Protein AF-A0A9D1H119-F1 (afdb_monomer_lite)

Structure (mmCIF, N/CA/C/O backbone):
data_AF-A0A9D1H119-F1
#
_entry.id   AF-A0A9D1H119-F1
#
loop_
_atom_site.group_PDB
_atom_site.id
_atom_site.type_symbol
_atom_site.label_atom_id
_atom_site.label_alt_id
_atom_site.label_comp_id
_atom_site.label_asym_id
_atom_site.label_entity_id
_atom_site.label_seq_id
_atom_site.pdbx_PDB_ins_code
_atom_site.Cartn_x
_atom_site.Cartn_y
_atom_site.Cartn_z
_atom_site.occupancy
_atom_site.B_iso_or_equiv
_atom_site.auth_seq_id
_atom_site.auth_comp_id
_atom_site.auth_asym_id
_atom_site.auth_atom_id
_atom_site.pdbx_PDB_model_num
ATOM 1 N N . MET A 1 1 ? -5.720 23.204 -12.461 1.00 44.75 1 MET A N 1
ATOM 2 C CA . MET A 1 1 ? -6.012 22.313 -11.319 1.00 44.75 1 MET A CA 1
ATOM 3 C C . MET A 1 1 ? -4.704 21.652 -10.912 1.00 44.75 1 MET A C 1
ATOM 5 O O . MET A 1 1 ? -4.185 20.874 -11.701 1.00 44.75 1 MET A O 1
ATOM 9 N N . LYS A 1 2 ? -4.098 22.021 -9.774 1.00 48.72 2 LYS A N 1
ATOM 10 C CA . LYS A 1 2 ? -2.969 21.241 -9.245 1.00 48.72 2 LYS A CA 1
ATOM 11 C C . LYS A 1 2 ? -3.568 19.932 -8.743 1.00 48.72 2 LYS A C 1
ATOM 13 O O . LYS A 1 2 ? -4.285 19.958 -7.753 1.00 48.72 2 LYS A O 1
ATOM 18 N N . GLY A 1 3 ? -3.370 18.848 -9.492 1.00 53.31 3 GLY A N 1
ATOM 19 C CA . GLY A 1 3 ? -3.727 17.515 -9.019 1.00 53.31 3 GLY A CA 1
ATOM 20 C C . GLY A 1 3 ? -3.027 17.276 -7.689 1.00 53.31 3 GLY A C 1
ATOM 21 O O . GLY A 1 3 ? -1.856 17.637 -7.563 1.00 53.31 3 GLY A O 1
ATOM 22 N N . ASP A 1 4 ? -3.759 16.758 -6.706 1.00 65.31 4 ASP A N 1
ATOM 23 C CA . ASP A 1 4 ? -3.228 16.427 -5.388 1.00 65.31 4 ASP A CA 1
ATOM 24 C C . ASP A 1 4 ? -1.916 15.655 -5.528 1.00 65.31 4 ASP A C 1
ATOM 26 O O . ASP A 1 4 ? -1.873 14.510 -5.987 1.00 65.31 4 ASP A O 1
ATOM 30 N N . SER A 1 5 ? -0.816 16.324 -5.190 1.00 80.12 5 SER A N 1
ATOM 31 C CA . SER A 1 5 ? 0.508 15.729 -5.236 1.00 80.12 5 SER A CA 1
ATOM 32 C C . SER A 1 5 ? 0.534 14.573 -4.245 1.00 80.12 5 SER A C 1
ATOM 34 O O . SER A 1 5 ? 0.356 14.786 -3.046 1.00 80.12 5 SER A O 1
ATOM 36 N N . LYS A 1 6 ? 0.771 13.347 -4.726 1.00 81.00 6 LYS A N 1
ATOM 37 C CA . LYS A 1 6 ? 0.956 12.197 -3.835 1.00 81.00 6 LYS A CA 1
ATOM 38 C C . LYS A 1 6 ? 2.090 12.506 -2.852 1.00 81.00 6 LYS A C 1
ATOM 40 O O . LYS A 1 6 ? 3.187 12.874 -3.271 1.00 81.00 6 LYS A O 1
ATOM 45 N N . VAL A 1 7 ? 1.821 12.359 -1.557 1.00 90.19 7 VAL A N 1
ATOM 46 C CA . VAL A 1 7 ? 2.821 12.516 -0.492 1.00 90.19 7 VAL A CA 1
ATOM 47 C C . VAL A 1 7 ? 3.454 11.169 -0.156 1.00 90.19 7 VAL A C 1
ATOM 49 O O . VAL A 1 7 ? 2.824 10.119 -0.292 1.00 90.19 7 VAL A O 1
ATOM 52 N N . GLN A 1 8 ? 4.712 11.186 0.282 1.00 88.44 8 GLN A N 1
ATOM 53 C CA . GLN A 1 8 ? 5.389 9.975 0.734 1.00 88.44 8 GLN A CA 1
ATOM 54 C C . GLN A 1 8 ? 4.816 9.514 2.082 1.00 88.44 8 GLN A C 1
ATOM 56 O O . GLN A 1 8 ? 4.698 10.301 3.017 1.00 88.44 8 GLN A O 1
ATOM 61 N N . PHE A 1 9 ? 4.508 8.221 2.188 1.00 88.12 9 PHE A N 1
ATOM 62 C CA . PHE A 1 9 ? 3.990 7.583 3.396 1.00 88.12 9 PHE A CA 1
ATOM 63 C C . PHE A 1 9 ? 4.810 6.322 3.685 1.00 88.12 9 PHE A C 1
ATOM 65 O O . PHE A 1 9 ? 4.689 5.320 2.981 1.00 88.12 9 PHE A O 1
ATOM 72 N N . ASN A 1 10 ? 5.691 6.392 4.686 1.00 92.50 10 ASN A N 1
ATOM 73 C CA . ASN A 1 10 ? 6.593 5.297 5.043 1.00 92.50 10 ASN A CA 1
ATOM 74 C C . ASN A 1 10 ? 6.043 4.540 6.258 1.00 92.50 10 ASN A C 1
ATOM 76 O O . ASN A 1 10 ? 5.745 5.152 7.281 1.00 92.50 10 ASN A O 1
ATOM 80 N N . VAL A 1 11 ? 5.959 3.212 6.160 1.00 92.00 11 VAL A N 1
ATOM 81 C CA . VAL A 1 11 ? 5.528 2.322 7.248 1.00 92.00 11 VAL A CA 1
ATOM 82 C C . VAL A 1 11 ? 6.458 1.121 7.352 1.00 92.00 11 VAL A C 1
ATOM 84 O O . VAL A 1 11 ? 7.032 0.679 6.356 1.00 92.00 11 VAL A O 1
ATOM 87 N N . TYR A 1 12 ? 6.585 0.579 8.559 1.00 94.56 12 TYR A N 1
ATOM 88 C CA . TYR A 1 12 ? 7.366 -0.625 8.820 1.00 94.56 12 TYR A CA 1
ATOM 89 C C . TYR A 1 12 ? 6.429 -1.825 8.918 1.00 94.56 12 TYR A C 1
ATOM 91 O O . TYR A 1 12 ? 5.486 -1.824 9.705 1.00 94.56 12 TYR A O 1
ATOM 99 N N . LEU A 1 13 ? 6.690 -2.843 8.103 1.00 94.88 13 LEU A N 1
ATOM 100 C CA . LEU A 1 13 ? 5.910 -4.074 8.022 1.00 94.88 13 LEU A CA 1
ATOM 101 C C . LEU A 1 13 ? 6.857 -5.279 8.052 1.00 94.88 13 LEU A C 1
ATOM 103 O O . LEU A 1 13 ? 8.024 -5.140 7.670 1.00 94.88 13 LEU A O 1
ATOM 107 N N . PRO A 1 14 ? 6.373 -6.470 8.445 1.00 98.19 14 PRO A N 1
ATOM 108 C CA . PRO A 1 14 ? 7.146 -7.697 8.322 1.00 98.19 14 PRO A CA 1
ATOM 109 C C . PRO A 1 14 ? 7.668 -7.893 6.885 1.00 98.19 14 PRO A C 1
ATOM 111 O O . PRO A 1 14 ? 6.909 -7.678 5.933 1.00 98.19 14 PRO A O 1
ATOM 114 N N . PRO A 1 15 ? 8.928 -8.327 6.690 1.00 97.44 15 PRO A N 1
ATOM 115 C CA . PRO A 1 15 ? 9.524 -8.477 5.360 1.00 97.44 15 PRO A CA 1
ATOM 116 C C . PRO A 1 15 ? 8.707 -9.353 4.406 1.00 97.44 15 PRO A C 1
ATOM 118 O O . PRO A 1 15 ? 8.589 -9.037 3.222 1.00 97.44 15 PRO A O 1
ATOM 121 N N . ASP A 1 16 ? 8.103 -10.423 4.920 1.00 97.94 16 ASP A N 1
ATOM 122 C CA . ASP A 1 16 ? 7.306 -11.348 4.111 1.00 97.94 16 ASP A CA 1
ATOM 123 C C . ASP A 1 16 ? 6.004 -10.715 3.628 1.00 97.94 16 ASP A C 1
ATOM 125 O O . ASP A 1 16 ? 5.601 -10.925 2.484 1.00 97.94 16 ASP A O 1
ATOM 129 N N . LEU A 1 17 ? 5.406 -9.839 4.440 1.00 96.62 17 LEU A N 1
ATOM 130 C CA . LEU A 1 17 ? 4.250 -9.057 4.023 1.00 96.62 17 LEU A CA 1
ATOM 131 C C . LEU A 1 17 ? 4.634 -8.073 2.914 1.00 96.62 17 LEU A C 1
ATOM 133 O O . LEU A 1 17 ? 3.941 -7.988 1.905 1.00 96.62 17 LEU 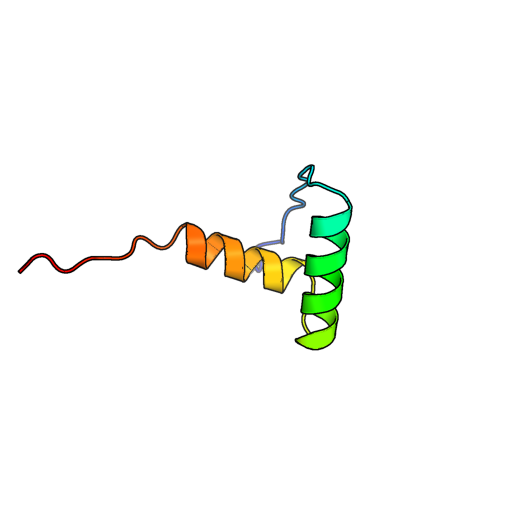A O 1
ATOM 137 N N . VAL A 1 18 ? 5.769 -7.378 3.044 1.00 95.56 18 VAL A N 1
ATOM 138 C CA . VAL A 1 18 ? 6.251 -6.460 1.995 1.00 95.56 18 VAL A CA 1
ATOM 139 C C . VAL A 1 18 ? 6.464 -7.197 0.670 1.00 95.56 18 VAL A C 1
ATOM 141 O O . VAL A 1 18 ? 6.101 -6.673 -0.384 1.00 95.56 18 VAL A O 1
ATOM 144 N N . ARG A 1 19 ? 7.024 -8.413 0.705 1.00 97.06 19 ARG A N 1
ATOM 145 C CA . ARG A 1 19 ? 7.190 -9.256 -0.489 1.00 97.06 19 ARG A CA 1
ATOM 146 C C . ARG A 1 19 ? 5.840 -9.619 -1.098 1.00 97.06 19 ARG A C 1
ATOM 148 O O . ARG A 1 19 ? 5.633 -9.359 -2.280 1.00 97.06 19 ARG A O 1
ATOM 155 N N . ALA A 1 20 ? 4.917 -10.147 -0.298 1.00 97.00 20 ALA A N 1
ATOM 156 C CA . ALA A 1 20 ? 3.592 -10.552 -0.763 1.00 97.00 20 ALA A CA 1
ATOM 157 C C . ALA A 1 20 ? 2.822 -9.392 -1.419 1.00 97.00 20 ALA A C 1
ATOM 159 O O . ALA A 1 20 ? 2.264 -9.545 -2.503 1.00 97.00 20 ALA A O 1
ATOM 160 N N . VAL A 1 21 ? 2.855 -8.206 -0.807 1.00 95.94 21 VAL A N 1
ATOM 161 C CA . VAL A 1 21 ? 2.188 -7.004 -1.328 1.00 95.94 21 VAL A CA 1
ATOM 162 C C . VAL A 1 21 ? 2.810 -6.553 -2.658 1.00 95.94 21 VAL A C 1
ATOM 164 O O . VAL A 1 21 ? 2.087 -6.184 -3.583 1.00 95.94 21 VAL A O 1
AT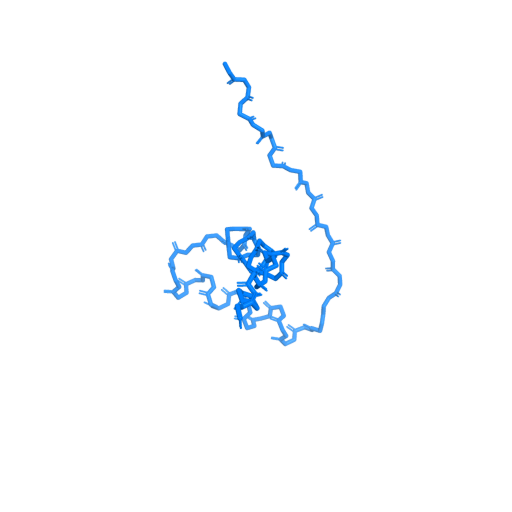OM 167 N N . LYS A 1 22 ? 4.142 -6.613 -2.793 1.00 95.19 22 LYS A N 1
ATOM 168 C CA . LYS A 1 22 ? 4.833 -6.291 -4.052 1.00 95.19 22 LYS A CA 1
ATOM 169 C C . LYS A 1 22 ? 4.487 -7.268 -5.171 1.00 95.19 22 LYS A C 1
ATOM 171 O O . LYS A 1 22 ? 4.190 -6.814 -6.271 1.00 95.19 22 LYS A O 1
ATOM 176 N N . HIS A 1 23 ? 4.509 -8.573 -4.892 1.00 97.44 23 HIS A N 1
ATOM 177 C CA . HIS A 1 23 ? 4.105 -9.591 -5.865 1.00 97.44 23 HIS A CA 1
ATOM 178 C C . HIS A 1 23 ? 2.677 -9.344 -6.339 1.00 97.44 23 HIS A C 1
ATOM 180 O O . HIS A 1 23 ? 2.449 -9.242 -7.537 1.00 97.44 23 HIS A O 1
ATOM 186 N N . ARG A 1 24 ? 1.753 -9.080 -5.409 1.00 96.50 24 ARG A N 1
ATOM 187 C CA . ARG A 1 24 ? 0.368 -8.783 -5.766 1.00 96.50 24 ARG A CA 1
ATOM 188 C C . ARG A 1 24 ? 0.219 -7.546 -6.655 1.00 96.50 24 ARG A C 1
ATOM 190 O O . ARG A 1 24 ? -0.576 -7.564 -7.584 1.00 96.50 24 ARG A O 1
ATOM 197 N N . 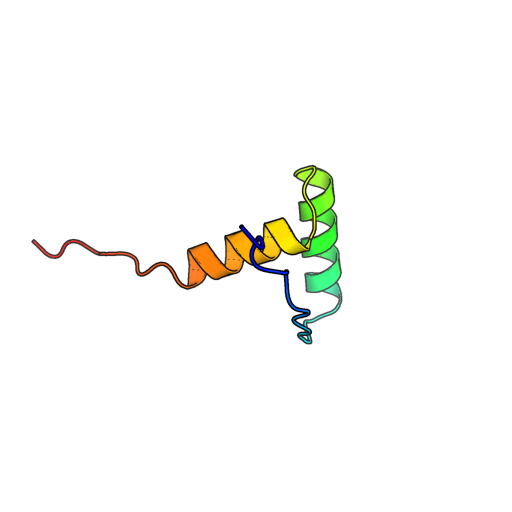ALA A 1 25 ? 0.974 -6.479 -6.391 1.00 96.50 25 ALA A N 1
ATOM 198 C CA . ALA A 1 25 ? 0.937 -5.284 -7.234 1.00 96.50 25 ALA A CA 1
ATOM 199 C C . ALA A 1 25 ? 1.393 -5.589 -8.674 1.00 96.50 25 ALA A C 1
ATOM 201 O O . ALA A 1 25 ? 0.770 -5.115 -9.623 1.00 96.50 25 ALA A O 1
ATOM 202 N N . ILE A 1 26 ? 2.433 -6.419 -8.825 1.00 96.31 26 ILE A N 1
ATOM 203 C CA . ILE A 1 26 ? 2.930 -6.885 -10.127 1.00 96.31 26 ILE A CA 1
ATOM 204 C C . ILE A 1 26 ? 1.874 -7.743 -10.830 1.00 96.31 26 ILE A C 1
ATOM 206 O O . ILE A 1 26 ? 1.564 -7.471 -11.988 1.00 96.31 26 ILE A O 1
ATOM 210 N N . ASP A 1 27 ? 1.296 -8.720 -10.128 1.00 96.31 27 ASP A N 1
ATOM 211 C CA . ASP A 1 27 ? 0.277 -9.627 -10.671 1.00 96.31 27 ASP A CA 1
ATOM 212 C C . ASP A 1 27 ? -0.974 -8.864 -11.138 1.00 96.31 27 ASP A C 1
ATOM 214 O O . ASP A 1 27 ? -1.531 -9.158 -12.194 1.00 96.31 27 ASP A O 1
ATOM 218 N N . ASP A 1 28 ? -1.380 -7.832 -10.390 1.00 93.75 28 ASP A N 1
ATOM 219 C CA . ASP A 1 28 ? -2.516 -6.965 -10.727 1.00 93.75 28 ASP A CA 1
ATOM 220 C C . ASP A 1 28 ? -2.173 -5.919 -11.813 1.00 93.75 28 ASP A C 1
ATOM 222 O O . ASP A 1 28 ? -3.044 -5.145 -12.219 1.00 93.75 28 ASP A O 1
ATOM 226 N N . GLY A 1 29 ? -0.913 -5.830 -12.261 1.00 95.94 29 GLY A N 1
ATOM 227 C CA . GLY A 1 29 ? -0.453 -4.814 -13.214 1.00 95.94 29 GLY A CA 1
ATOM 228 C C . GLY A 1 29 ? -0.575 -3.378 -12.686 1.00 95.94 29 GLY A C 1
ATOM 229 O O . GLY A 1 29 ? -0.755 -2.437 -13.461 1.00 95.94 29 GLY A O 1
ATOM 230 N N . THR A 1 30 ? -0.516 -3.189 -11.364 1.00 95.56 30 THR A N 1
ATOM 231 C CA . THR A 1 30 ? -0.682 -1.885 -10.704 1.00 95.56 30 THR A CA 1
ATOM 232 C C . THR A 1 30 ? 0.564 -1.464 -9.933 1.00 95.56 30 THR A C 1
ATOM 234 O O . THR A 1 30 ? 1.439 -2.258 -9.600 1.00 95.56 30 THR A O 1
ATOM 237 N N . SER A 1 31 ? 0.664 -0.171 -9.619 1.00 94.69 31 SER A N 1
ATOM 238 C CA . SER A 1 31 ? 1.719 0.300 -8.722 1.00 94.69 31 SER A CA 1
ATOM 239 C C . SER A 1 31 ? 1.441 -0.120 -7.275 1.00 94.69 31 SER A C 1
ATOM 241 O O . SER A 1 31 ? 0.286 -0.173 -6.843 1.00 94.69 31 SER A O 1
ATOM 243 N N . LEU A 1 32 ? 2.503 -0.317 -6.488 1.00 94.12 32 LEU A N 1
ATOM 244 C CA . LEU A 1 32 ? 2.393 -0.569 -5.048 1.00 94.12 32 LEU A CA 1
ATOM 245 C C . LEU A 1 32 ? 1.569 0.519 -4.342 1.00 94.12 32 LEU A C 1
ATOM 247 O O . LEU A 1 32 ? 0.719 0.209 -3.512 1.00 94.12 32 LEU A O 1
ATOM 251 N N . SER A 1 33 ? 1.775 1.788 -4.704 1.00 92.75 33 SER A N 1
ATOM 252 C CA . SER A 1 33 ? 1.016 2.910 -4.147 1.00 92.75 33 SER A CA 1
ATOM 253 C C . SER A 1 33 ? -0.477 2.804 -4.453 1.00 92.75 33 SER A C 1
ATOM 255 O O . SER A 1 33 ? -1.279 3.060 -3.567 1.00 92.75 33 SER A O 1
ATOM 257 N N . THR A 1 34 ? -0.861 2.389 -5.665 1.00 94.69 34 THR A N 1
ATOM 258 C CA . THR A 1 34 ? -2.270 2.175 -6.041 1.00 94.69 34 THR A CA 1
ATOM 259 C C . THR A 1 34 ? -2.902 1.048 -5.231 1.00 94.69 34 THR A C 1
ATOM 261 O O . THR A 1 34 ? -4.042 1.171 -4.786 1.00 94.69 34 THR A O 1
ATOM 264 N N . LEU A 1 35 ? -2.174 -0.050 -5.031 1.00 95.25 35 LEU A N 1
ATOM 265 C CA . LEU A 1 35 ? -2.662 -1.177 -4.245 1.00 95.25 35 LEU A CA 1
ATOM 266 C C . LEU A 1 35 ? -2.839 -0.796 -2.768 1.00 95.25 35 LEU A C 1
ATOM 268 O O . LEU A 1 35 ? -3.879 -1.090 -2.182 1.00 95.25 35 LEU A O 1
ATOM 272 N N . VAL A 1 36 ? -1.863 -0.094 -2.185 1.00 94.12 36 VAL A N 1
ATOM 273 C CA . VAL A 1 36 ? -1.937 0.400 -0.800 1.00 94.12 36 VAL A CA 1
ATOM 274 C C . VAL A 1 36 ? -3.064 1.420 -0.639 1.00 94.12 36 VAL A C 1
ATOM 276 O O . VAL A 1 36 ? -3.831 1.319 0.311 1.00 94.12 36 VAL A O 1
ATOM 279 N N . GLU A 1 37 ? -3.214 2.353 -1.579 1.00 94.38 37 GLU A N 1
ATOM 280 C CA . GLU A 1 37 ? -4.306 3.332 -1.608 1.00 94.38 37 GLU A CA 1
ATOM 281 C C . GLU A 1 37 ? -5.669 2.629 -1.562 1.00 94.38 37 GLU A C 1
ATOM 283 O O . GLU A 1 37 ? -6.460 2.885 -0.660 1.00 94.38 37 GLU A O 1
ATOM 288 N N . ARG A 1 38 ? -5.903 1.645 -2.441 1.00 94.19 38 ARG A N 1
ATOM 289 C CA . ARG A 1 38 ? -7.144 0.850 -2.446 1.00 94.19 38 ARG A CA 1
ATOM 290 C C . ARG A 1 38 ? -7.372 0.105 -1.135 1.00 94.19 38 ARG A C 1
ATOM 292 O O . ARG A 1 38 ? -8.486 0.122 -0.620 1.00 94.19 38 ARG A O 1
ATOM 299 N N . ALA A 1 39 ? -6.339 -0.547 -0.604 1.00 94.19 39 ALA A N 1
ATOM 300 C CA . ALA A 1 39 ? -6.440 -1.313 0.634 1.00 94.19 39 ALA A CA 1
ATOM 301 C C . ALA A 1 39 ? -6.788 -0.415 1.831 1.00 94.19 39 ALA A C 1
ATOM 303 O O . ALA A 1 39 ? -7.686 -0.743 2.604 1.00 94.19 39 ALA A O 1
ATOM 304 N N . LEU A 1 40 ? -6.125 0.739 1.956 1.00 94.31 40 LEU A N 1
ATOM 305 C CA . LEU A 1 40 ? -6.385 1.702 3.025 1.00 94.31 40 LEU A CA 1
ATOM 306 C C . LEU A 1 40 ? -7.754 2.368 2.867 1.00 94.31 40 LEU A C 1
ATOM 308 O O . LEU A 1 40 ? -8.483 2.475 3.848 1.00 94.31 40 LEU A O 1
ATOM 312 N N . THR A 1 41 ? -8.152 2.756 1.652 1.00 94.38 41 THR A N 1
ATOM 313 C CA . THR A 1 41 ? -9.494 3.300 1.397 1.00 94.38 41 THR A CA 1
ATOM 314 C C . THR A 1 41 ? -10.575 2.282 1.742 1.00 94.38 41 THR A C 1
ATOM 316 O O . THR A 1 41 ? -11.540 2.633 2.415 1.00 94.38 41 THR A O 1
ATOM 319 N N . ALA A 1 42 ? -10.416 1.018 1.341 1.00 94.38 42 ALA A N 1
ATOM 320 C CA . ALA A 1 42 ? -11.359 -0.043 1.685 1.00 94.38 42 ALA A CA 1
ATOM 321 C C . ALA A 1 42 ? -11.420 -0.290 3.200 1.00 94.38 42 ALA A C 1
ATOM 323 O O . ALA A 1 42 ? -12.510 -0.430 3.745 1.00 94.38 42 ALA A O 1
ATOM 324 N N . TYR A 1 43 ? -10.272 -0.285 3.884 1.00 93.31 43 TYR A N 1
ATOM 325 C CA . TYR A 1 43 ? -10.193 -0.436 5.339 1.00 93.31 43 TYR A CA 1
ATOM 326 C C . TYR A 1 43 ? -10.869 0.717 6.096 1.00 93.31 43 TYR A C 1
ATOM 328 O O . TYR A 1 43 ? -11.526 0.494 7.109 1.00 93.31 43 TYR A O 1
ATOM 336 N N . LEU A 1 44 ? -10.721 1.950 5.601 1.00 94.12 44 LEU A N 1
ATOM 337 C CA . LEU A 1 44 ? -11.310 3.147 6.203 1.00 94.12 44 LEU A CA 1
ATOM 338 C C . LEU A 1 44 ? -12.772 3.366 5.812 1.00 94.12 44 LEU A C 1
ATOM 340 O O . LEU A 1 44 ? -13.455 4.135 6.484 1.00 94.12 44 LEU A O 1
ATOM 344 N N . THR A 1 45 ? -13.252 2.729 4.741 1.00 91.50 45 THR A N 1
ATOM 345 C CA . THR A 1 45 ? -14.652 2.829 4.324 1.00 91.50 45 THR A CA 1
ATOM 346 C C . THR A 1 45 ? -15.509 2.123 5.372 1.00 91.50 45 THR A C 1
ATOM 348 O O . THR A 1 45 ? -15.458 0.893 5.473 1.00 91.50 45 THR A O 1
ATOM 351 N N . PRO A 1 46 ? -16.312 2.856 6.165 1.00 78.12 46 PRO A N 1
ATOM 352 C CA . PRO A 1 46 ? -17.175 2.233 7.148 1.00 78.12 46 PRO A CA 1
ATOM 353 C C . PRO A 1 46 ? -18.147 1.331 6.399 1.00 78.12 46 PRO A C 1
ATOM 355 O O . PRO A 1 46 ? -18.837 1.775 5.480 1.00 78.12 46 PRO A O 1
ATOM 358 N N . SER A 1 47 ? -18.227 0.062 6.790 1.00 66.94 47 SER A N 1
ATOM 359 C CA . SER A 1 47 ? -19.349 -0.768 6.372 1.00 66.94 47 SER A CA 1
ATOM 360 C C . SER A 1 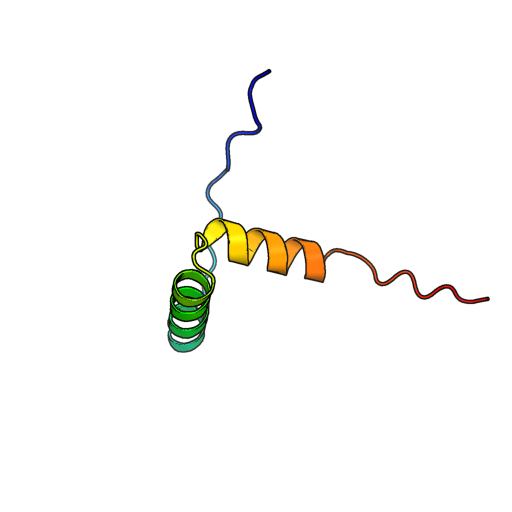47 ? -20.588 -0.153 7.002 1.00 66.94 47 SER A C 1
ATOM 362 O O . SER A 1 47 ? -20.876 -0.408 8.170 1.00 66.94 47 SER A O 1
ATOM 364 N N . THR A 1 48 ? -21.302 0.695 6.261 1.00 62.06 48 THR A N 1
ATOM 365 C CA . THR A 1 48 ? -22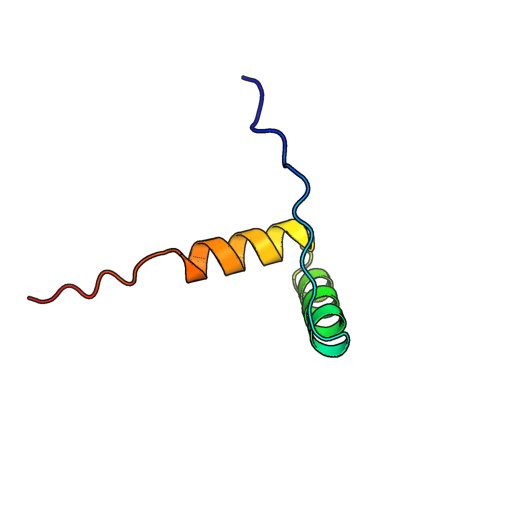.656 1.112 6.612 1.00 62.06 48 THR A CA 1
ATOM 366 C C . THR A 1 48 ? -23.506 -0.151 6.623 1.00 62.06 48 THR A C 1
ATOM 368 O O . THR A 1 48 ? -24.163 -0.516 5.649 1.00 62.06 48 THR A O 1
ATOM 371 N N . ARG A 1 49 ? -23.473 -0.866 7.746 1.00 64.88 49 ARG A N 1
ATOM 372 C CA . ARG A 1 49 ? -24.498 -1.819 8.109 1.00 64.88 49 ARG A CA 1
ATOM 373 C C . ARG A 1 49 ? -25.735 -0.956 8.298 1.00 64.88 49 ARG A C 1
ATOM 375 O O . ARG A 1 49 ? -25.893 -0.304 9.321 1.00 64.88 49 ARG A O 1
ATOM 382 N N . ARG A 1 50 ? -26.562 -0.899 7.253 1.00 62.28 50 ARG A N 1
ATOM 383 C CA . ARG A 1 50 ? -27.966 -0.498 7.337 1.00 62.28 50 ARG A CA 1
ATOM 384 C C . ARG A 1 50 ? -28.607 -1.385 8.401 1.00 62.28 50 ARG A C 1
ATOM 386 O O . ARG A 1 50 ? -29.034 -2.498 8.111 1.00 62.28 50 ARG A O 1
ATOM 393 N N . THR A 1 51 ? -28.589 -0.921 9.641 1.00 56.28 51 THR A N 1
ATOM 394 C CA . THR A 1 51 ? -29.529 -1.344 10.666 1.00 56.28 51 THR A CA 1
ATOM 395 C C . THR A 1 51 ? -30.857 -0.715 10.276 1.00 56.28 51 THR A C 1
ATOM 397 O O . THR A 1 51 ? -31.063 0.481 10.474 1.00 56.28 51 THR A O 1
ATOM 400 N N . SER A 1 52 ? -31.685 -1.509 9.605 1.00 55.03 52 SER A N 1
ATOM 401 C CA . SER A 1 52 ? -33.130 -1.323 9.593 1.00 55.03 52 SER A CA 1
ATOM 402 C C . SER A 1 52 ? -33.742 -2.331 10.546 1.00 55.03 52 SER A C 1
ATOM 404 O O . SER A 1 52 ? -33.110 -3.396 10.740 1.00 55.03 52 SER A O 1
#

InterPro domains:
  IPR002145 Ribbon-helix-helix protein, CopG [PF01402] (8-45)
  IPR010985 Ribbon-helix-helix [SSF47598] (8-49)
  IPR013321 Arc-type ribbon-helix-helix [G3DSA:1.10.1220.10] (1-46)

pLDDT: mean 86.71, std 14.92, range [44.75, 98.19]

Sequence (52 aa):
MKGDSKVQFNVYLPPDLVRAVKHRAIDDGTSLSTLVERALTAYLTPSTRRTS

Secondary structure (DSSP, 8-state):
----PPPP------HHHHHHHHHHHHHTT--HHHHHHHHHHHHHS-------

Foldseek 3Di:
DPDPDDDDDDDDDDPVVVVVLVVVCVVVVHDSVVSVVVVVCVVPPDPPPPPD

Organism: NCBI:txid2840701

Radius of gyration: 14.61 Å; chains: 1; bounding box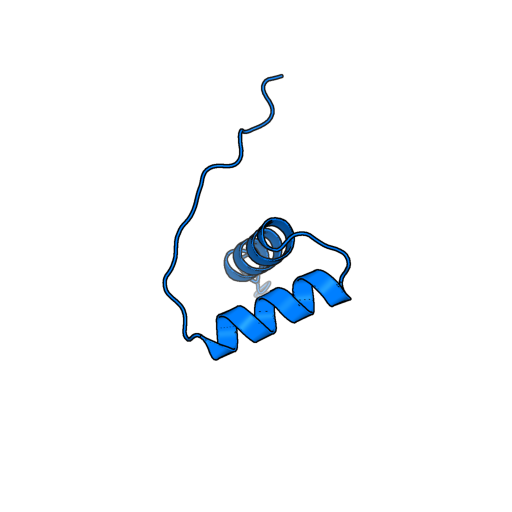: 43×34×24 Å